Protein AF-A0A960DSH4-F1 (afdb_monomer)

Structure (mmCIF, N/CA/C/O backbone):
data_AF-A0A960DSH4-F1
#
_entry.id   AF-A0A960DSH4-F1
#
loop_
_atom_site.group_PDB
_atom_site.id
_atom_site.type_symbol
_atom_site.label_atom_id
_atom_site.label_alt_id
_atom_site.label_comp_id
_atom_site.label_asym_id
_atom_site.label_entity_id
_atom_site.label_seq_id
_atom_site.pdbx_PDB_ins_code
_atom_site.Cartn_x
_atom_site.Cartn_y
_atom_site.Cartn_z
_atom_site.occupancy
_atom_site.B_iso_or_equiv
_atom_site.auth_seq_id
_atom_site.auth_comp_id
_atom_site.auth_asym_id
_atom_site.auth_atom_id
_atom_site.pdbx_PDB_model_num
ATOM 1 N N . MET A 1 1 ? -1.671 -13.249 18.082 1.00 53.78 1 MET A N 1
ATOM 2 C CA . MET A 1 1 ? -2.204 -13.515 16.730 1.00 53.78 1 MET A CA 1
ATOM 3 C C . MET A 1 1 ? -2.820 -14.899 16.765 1.00 53.78 1 MET A C 1
ATOM 5 O O . MET A 1 1 ? -2.141 -15.823 17.190 1.00 53.78 1 MET A O 1
ATOM 9 N N . THR A 1 2 ? -4.108 -15.032 16.463 1.00 77.81 2 THR A N 1
ATOM 10 C CA . THR A 1 2 ? -4.828 -16.317 16.534 1.00 77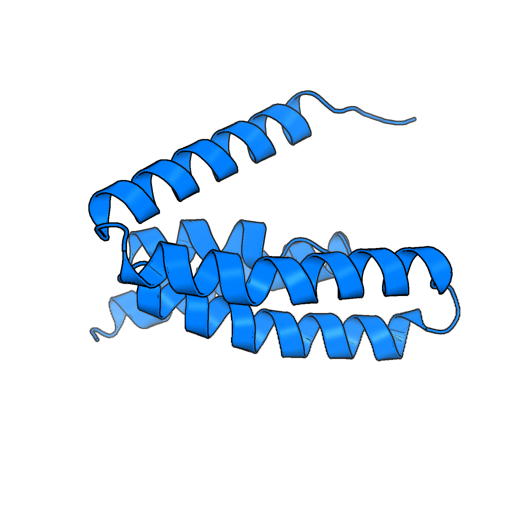.81 2 THR A CA 1
ATOM 11 C C . THR A 1 2 ? -4.644 -17.115 15.239 1.00 77.81 2 THR A C 1
ATOM 13 O O . THR A 1 2 ? -4.424 -16.534 14.178 1.00 77.81 2 THR A O 1
ATOM 16 N N . THR A 1 3 ? -4.753 -18.447 15.292 1.00 73.88 3 THR A N 1
ATOM 17 C CA . THR A 1 3 ? -4.565 -19.359 14.141 1.00 73.88 3 THR A CA 1
ATOM 18 C C . THR A 1 3 ? -5.458 -19.003 12.944 1.00 73.88 3 THR A C 1
ATOM 20 O O . THR A 1 3 ? -5.048 -19.126 11.793 1.00 73.88 3 THR A O 1
ATOM 23 N N . ALA A 1 4 ? -6.651 -18.460 13.207 1.00 72.50 4 ALA A N 1
ATOM 24 C CA . ALA A 1 4 ? -7.568 -17.969 12.180 1.00 72.50 4 ALA A CA 1
ATOM 25 C C . ALA A 1 4 ? -6.992 -16.795 11.362 1.00 72.50 4 ALA A C 1
ATOM 27 O O . ALA A 1 4 ? -7.190 -16.732 10.151 1.00 72.50 4 ALA A O 1
ATOM 28 N N . GLN A 1 5 ? -6.230 -15.889 11.987 1.00 71.69 5 GLN A N 1
ATOM 29 C CA . GLN A 1 5 ? -5.602 -14.765 11.281 1.00 71.69 5 GLN A CA 1
ATOM 30 C C . GLN A 1 5 ? -4.536 -15.247 10.293 1.00 71.69 5 GLN A C 1
ATOM 32 O O . GLN A 1 5 ? -4.419 -14.692 9.202 1.00 71.69 5 GLN A O 1
ATOM 37 N N . PHE A 1 6 ? -3.802 -16.307 10.646 1.00 75.12 6 PHE A N 1
ATOM 38 C CA . PHE A 1 6 ? -2.809 -16.915 9.760 1.00 75.12 6 PHE A CA 1
ATOM 39 C C . PHE A 1 6 ? -3.441 -17.497 8.500 1.00 75.12 6 PHE A C 1
ATOM 41 O O . PHE A 1 6 ? -2.923 -17.273 7.410 1.00 75.12 6 PHE A O 1
ATOM 48 N N . ILE A 1 7 ? -4.575 -18.188 8.633 1.00 78.25 7 ILE A N 1
ATOM 49 C CA . ILE A 1 7 ? -5.281 -18.773 7.487 1.00 78.25 7 ILE A CA 1
ATOM 50 C C . ILE A 1 7 ? -5.751 -17.670 6.535 1.00 78.25 7 ILE A C 1
ATOM 52 O O . ILE A 1 7 ? -5.535 -17.773 5.329 1.00 78.25 7 ILE A O 1
ATOM 56 N N . VAL A 1 8 ? -6.323 -16.581 7.060 1.00 76.00 8 VAL A N 1
ATOM 57 C CA . VAL A 1 8 ? -6.784 -15.473 6.209 1.00 76.00 8 VAL A CA 1
ATOM 58 C C . VAL A 1 8 ? -5.619 -14.812 5.477 1.00 76.00 8 VAL A C 1
ATOM 60 O O . VAL A 1 8 ? -5.725 -14.557 4.281 1.00 76.00 8 VAL A O 1
ATOM 63 N N . VAL A 1 9 ? -4.491 -14.577 6.151 1.00 75.69 9 VAL A N 1
ATOM 64 C CA . VAL A 1 9 ? -3.297 -14.010 5.502 1.00 75.69 9 VAL A CA 1
ATOM 65 C C . VAL A 1 9 ? -2.733 -14.964 4.458 1.00 75.69 9 VAL A C 1
ATOM 67 O O . VAL A 1 9 ? -2.393 -14.520 3.369 1.00 75.69 9 VAL A O 1
ATOM 70 N N . ALA A 1 10 ? -2.668 -16.264 4.748 1.00 75.62 10 ALA A N 1
ATOM 71 C CA . ALA A 1 10 ? -2.173 -17.258 3.803 1.00 75.62 10 ALA A CA 1
ATOM 72 C C . ALA A 1 10 ? -3.029 -17.296 2.529 1.00 75.62 10 ALA A C 1
ATOM 74 O O . ALA A 1 10 ? -2.487 -17.219 1.429 1.00 75.62 10 ALA A O 1
ATOM 75 N N . VAL A 1 11 ? -4.358 -17.329 2.665 1.00 79.00 11 VAL A N 1
ATOM 76 C CA . VAL A 1 11 ? -5.286 -17.320 1.521 1.00 79.00 11 VAL A CA 1
ATOM 77 C C . VAL A 1 11 ? -5.207 -15.999 0.752 1.00 79.00 11 VAL A C 1
ATOM 79 O O . VAL A 1 11 ? -5.187 -16.006 -0.480 1.00 79.00 11 VAL A O 1
ATOM 82 N N . ALA A 1 12 ? -5.107 -14.870 1.459 1.00 75.94 12 ALA A N 1
ATOM 83 C CA . ALA A 1 12 ? -4.937 -13.545 0.866 1.00 75.94 12 ALA A CA 1
ATOM 84 C C . ALA A 1 12 ? -3.669 -13.455 0.017 1.00 75.94 12 ALA A C 1
ATOM 86 O O . ALA A 1 12 ? -3.714 -13.049 -1.143 1.00 75.94 12 ALA A O 1
ATOM 87 N N . VAL A 1 13 ? -2.539 -13.853 0.603 1.00 75.56 13 VAL A N 1
ATOM 88 C CA . VAL A 1 13 ? -1.223 -13.815 -0.034 1.00 75.56 13 VAL A CA 1
ATOM 89 C C . VAL A 1 1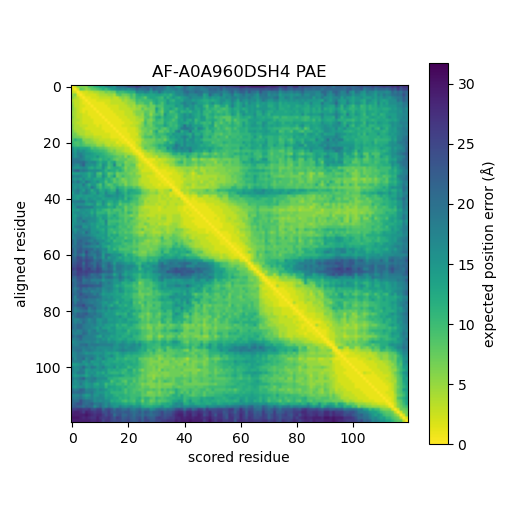3 ? -1.176 -14.790 -1.201 1.00 75.56 13 VAL A C 1
ATOM 91 O O . VAL A 1 13 ? -0.692 -14.411 -2.260 1.00 75.56 13 VAL A O 1
ATOM 94 N N . PHE A 1 14 ? -1.723 -15.999 -1.052 1.00 75.81 14 PHE A N 1
ATOM 95 C CA . PHE A 1 14 ? -1.778 -16.986 -2.131 1.00 75.81 14 PHE A CA 1
ATOM 96 C C . PHE A 1 14 ? -2.588 -16.474 -3.325 1.00 75.81 14 PHE A C 1
ATOM 98 O O . PHE A 1 14 ? -2.105 -16.496 -4.454 1.00 75.81 14 PHE A O 1
ATOM 105 N N . SER A 1 15 ? -3.787 -15.944 -3.073 1.00 69.81 15 SER A N 1
ATOM 106 C CA . SER A 1 15 ? -4.656 -15.404 -4.125 1.00 69.81 15 SER A CA 1
ATOM 107 C C . SER A 1 15 ? -4.011 -14.197 -4.812 1.00 69.81 15 SER A C 1
ATOM 109 O O . SER A 1 15 ? -3.986 -14.118 -6.039 1.00 69.81 15 SER A O 1
ATOM 111 N N . ALA A 1 16 ? -3.429 -13.279 -4.033 1.00 71.12 16 ALA A N 1
ATOM 112 C CA . ALA A 1 16 ? -2.731 -12.113 -4.565 1.00 71.12 16 ALA A CA 1
ATOM 113 C C . ALA A 1 16 ? -1.483 -12.500 -5.372 1.00 71.12 16 ALA A C 1
ATOM 115 O O . ALA A 1 16 ? -1.248 -11.920 -6.429 1.00 71.12 16 ALA A O 1
ATOM 116 N N . ALA A 1 17 ? -0.709 -13.486 -4.913 1.00 66.31 17 ALA A N 1
ATOM 117 C CA . ALA A 1 17 ? 0.465 -13.990 -5.620 1.00 66.31 17 ALA A CA 1
ATOM 118 C C . ALA A 1 17 ? 0.076 -14.703 -6.922 1.00 66.31 17 ALA A C 1
ATOM 120 O O . ALA A 1 17 ? 0.699 -14.467 -7.952 1.00 66.31 17 ALA A O 1
ATOM 121 N N . PHE A 1 18 ? -0.980 -15.520 -6.910 1.00 69.94 18 PHE A N 1
ATOM 122 C CA . PHE A 1 18 ? -1.482 -16.198 -8.105 1.00 69.94 18 PHE A CA 1
ATOM 123 C C . PHE A 1 18 ? -1.917 -15.194 -9.179 1.00 69.94 18 PHE A C 1
ATOM 125 O O . PHE A 1 18 ? -1.467 -15.266 -10.323 1.00 69.94 18 PHE A O 1
ATOM 132 N N . VAL A 1 19 ? -2.720 -14.195 -8.795 1.00 66.31 19 VAL A N 1
ATOM 133 C CA . VAL A 1 19 ? -3.145 -13.128 -9.711 1.00 66.31 19 VAL A CA 1
ATOM 134 C C . VAL A 1 19 ? -1.955 -12.283 -10.165 1.00 66.31 19 VAL A C 1
ATOM 136 O O . VAL A 1 19 ? -1.874 -11.940 -11.340 1.00 66.31 19 VAL A O 1
ATOM 139 N N . GLN A 1 20 ? -0.993 -11.990 -9.285 1.00 65.56 20 GLN A N 1
ATOM 140 C CA . GLN A 1 20 ? 0.216 -11.253 -9.654 1.00 65.56 20 GLN A CA 1
ATOM 141 C C . GLN A 1 20 ? 1.090 -12.015 -10.654 1.00 65.56 20 GLN A C 1
ATOM 143 O O . GLN A 1 20 ? 1.679 -11.383 -11.526 1.00 65.56 20 GLN A O 1
ATOM 148 N N . VAL A 1 21 ? 1.221 -13.338 -10.539 1.00 63.78 21 VAL A N 1
ATOM 149 C CA . VAL A 1 21 ? 2.010 -14.134 -11.493 1.00 63.78 21 VAL A CA 1
ATOM 150 C C . VAL A 1 21 ? 1.386 -14.072 -12.887 1.00 63.78 21 VAL A C 1
ATOM 152 O O . VAL A 1 21 ? 2.115 -13.953 -13.867 1.00 63.78 21 VAL A O 1
ATOM 155 N N . ILE A 1 22 ? 0.052 -14.073 -12.973 1.00 65.50 22 ILE A N 1
ATOM 156 C CA . ILE A 1 22 ? -0.681 -13.939 -14.240 1.00 65.50 22 ILE A CA 1
ATOM 157 C C . ILE A 1 22 ? -0.610 -12.496 -14.774 1.00 65.50 22 ILE A C 1
ATOM 159 O O . ILE A 1 22 ? -0.375 -12.290 -15.960 1.00 65.50 22 ILE A O 1
ATOM 163 N N . ALA A 1 23 ? -0.795 -11.494 -13.909 1.00 64.00 23 ALA A N 1
ATOM 164 C CA . ALA A 1 23 ? -0.867 -10.081 -14.292 1.00 64.00 23 ALA A CA 1
ATOM 165 C C . ALA A 1 23 ? 0.504 -9.393 -14.438 1.00 64.00 23 ALA A C 1
ATOM 167 O O . ALA A 1 23 ? 0.604 -8.333 -15.048 1.00 64.00 23 ALA A O 1
ATOM 168 N N . GLY A 1 24 ? 1.564 -9.941 -13.842 1.00 58.31 24 GLY A N 1
ATOM 169 C CA . GLY A 1 24 ? 2.900 -9.341 -13.801 1.00 58.31 24 GLY A CA 1
ATOM 170 C C . GLY A 1 24 ? 3.068 -8.171 -12.816 1.00 58.31 24 GLY A C 1
ATOM 171 O O . GLY A 1 24 ? 4.192 -7.725 -12.615 1.00 58.31 24 GLY A O 1
ATOM 172 N N . PHE A 1 25 ? 2.002 -7.684 -12.165 1.00 63.06 25 PHE A N 1
ATOM 173 C CA . PHE A 1 25 ? 2.025 -6.610 -11.155 1.00 63.06 25 PHE A CA 1
ATOM 174 C C . PHE A 1 25 ? 0.789 -6.686 -10.230 1.00 63.06 25 PHE A C 1
ATOM 176 O O . PHE A 1 25 ? -0.115 -7.482 -10.465 1.00 63.06 25 PHE A O 1
ATOM 183 N N . GLY A 1 26 ? 0.730 -5.868 -9.167 1.00 61.03 26 GLY A N 1
ATOM 184 C CA . GLY A 1 26 ? -0.501 -5.693 -8.370 1.00 61.03 26 GLY A CA 1
ATOM 185 C C . GLY A 1 26 ? -0.609 -6.495 -7.066 1.00 61.03 26 GLY A C 1
ATOM 186 O O . GLY A 1 26 ? -1.651 -6.430 -6.417 1.00 61.03 26 GLY A O 1
ATOM 187 N N . PHE A 1 27 ? 0.462 -7.171 -6.626 1.00 68.38 27 PHE A N 1
ATOM 188 C CA . PHE A 1 27 ? 0.501 -7.901 -5.346 1.00 68.38 27 PHE A CA 1
ATOM 189 C C . PHE A 1 27 ? -0.035 -7.092 -4.179 1.00 68.38 27 PHE A C 1
ATOM 191 O O . PHE A 1 27 ? -0.999 -7.478 -3.534 1.00 68.38 27 PHE A O 1
ATOM 198 N N . ALA A 1 28 ? 0.598 -5.945 -3.920 1.00 65.56 28 ALA A N 1
ATOM 199 C CA . ALA A 1 28 ? 0.268 -5.105 -2.787 1.00 65.56 28 ALA A CA 1
ATOM 200 C C . ALA A 1 28 ? -1.156 -4.561 -2.920 1.00 65.56 28 ALA A C 1
ATOM 202 O O . ALA A 1 28 ? -1.833 -4.410 -1.913 1.00 65.56 28 ALA A O 1
ATOM 203 N N . LEU A 1 29 ? -1.628 -4.340 -4.150 1.00 67.25 29 LEU A N 1
ATOM 204 C CA . LEU A 1 29 ? -2.956 -3.808 -4.443 1.00 67.25 29 LEU A CA 1
ATOM 205 C C . LEU A 1 29 ? -4.072 -4.799 -4.074 1.00 67.25 29 LEU A C 1
ATOM 207 O O . LEU A 1 29 ? -5.118 -4.381 -3.588 1.00 67.25 29 LEU A O 1
ATOM 211 N N . LEU A 1 30 ? -3.828 -6.102 -4.251 1.00 69.00 30 LEU A N 1
ATOM 212 C CA . LEU A 1 30 ? -4.744 -7.176 -3.851 1.00 69.00 30 LEU A CA 1
ATOM 213 C C . LEU A 1 30 ? -4.52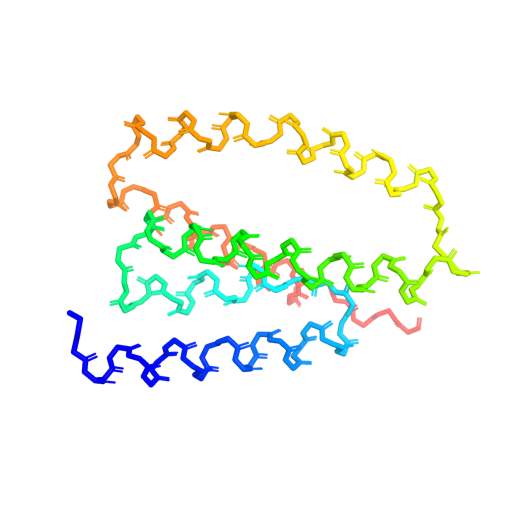8 -7.619 -2.399 1.00 69.00 30 LEU A C 1
ATOM 215 O O . LEU A 1 30 ? -5.484 -7.809 -1.651 1.00 69.00 30 LEU A O 1
ATOM 219 N N . ALA A 1 31 ? -3.276 -7.763 -1.973 1.00 70.56 31 ALA A N 1
ATOM 220 C CA . ALA A 1 31 ? -2.928 -8.324 -0.675 1.00 70.56 31 ALA A CA 1
ATOM 221 C C . ALA A 1 31 ? -3.236 -7.357 0.483 1.00 70.56 31 ALA A C 1
ATOM 223 O O . ALA A 1 31 ? -3.701 -7.805 1.530 1.00 70.56 31 ALA A O 1
ATOM 224 N N . MET A 1 32 ? -3.027 -6.040 0.311 1.00 72.50 32 MET A N 1
ATOM 225 C CA . MET A 1 32 ? -3.349 -5.029 1.335 1.00 72.50 32 MET A CA 1
ATOM 226 C C . MET A 1 32 ? -4.808 -5.095 1.802 1.00 72.50 32 MET A C 1
ATOM 228 O O . MET A 1 32 ? -5.012 -5.328 2.991 1.00 72.50 32 MET A O 1
ATOM 232 N N . PRO A 1 33 ? -5.829 -4.898 0.941 1.00 70.81 33 PRO A N 1
ATOM 233 C CA . PRO A 1 33 ? -7.219 -4.853 1.390 1.00 70.81 33 PRO A CA 1
ATOM 234 C C . PRO A 1 33 ? -7.628 -6.143 2.101 1.00 70.81 33 PRO A C 1
ATOM 236 O O . PRO A 1 33 ? -8.230 -6.082 3.174 1.00 70.81 33 PRO A O 1
ATOM 239 N N . ILE A 1 34 ? -7.208 -7.298 1.577 1.00 74.06 34 ILE A N 1
ATOM 240 C CA . ILE A 1 34 ? -7.516 -8.594 2.185 1.00 74.06 34 ILE A CA 1
ATOM 241 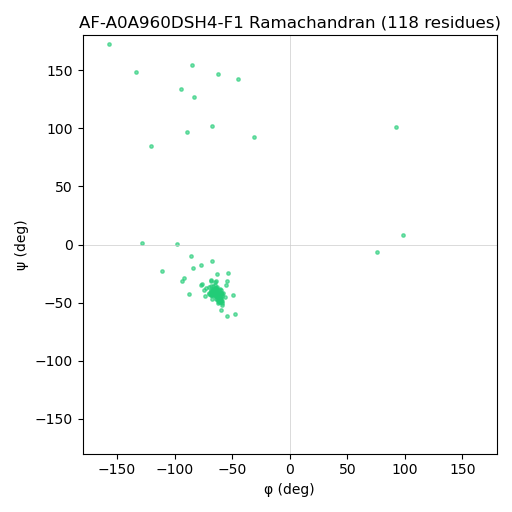C C . ILE A 1 34 ? -6.824 -8.746 3.553 1.00 74.06 34 ILE A C 1
ATOM 243 O O . ILE A 1 34 ? -7.452 -9.180 4.515 1.00 74.06 34 ILE A O 1
ATOM 247 N N . MET A 1 35 ? -5.563 -8.325 3.699 1.00 71.81 35 MET A N 1
ATOM 248 C CA . MET A 1 35 ? -4.870 -8.359 4.996 1.00 71.81 35 MET A CA 1
ATOM 249 C C . MET A 1 35 ? -5.456 -7.367 6.007 1.00 71.81 35 MET A C 1
ATOM 251 O O . MET A 1 35 ? -5.594 -7.701 7.185 1.00 71.81 35 MET A O 1
ATOM 255 N N . THR A 1 36 ? -5.846 -6.168 5.565 1.00 73.06 36 THR A N 1
ATOM 256 C CA . THR A 1 36 ? -6.420 -5.136 6.446 1.00 73.06 36 THR A CA 1
ATOM 257 C C . THR A 1 36 ? -7.791 -5.509 6.997 1.00 73.06 36 THR A C 1
ATOM 259 O O . THR A 1 36 ? -8.238 -4.875 7.949 1.00 73.06 36 THR A O 1
ATOM 262 N N . LEU A 1 37 ? -8.475 -6.522 6.449 1.00 73.06 37 LEU A N 1
ATOM 263 C CA . LEU A 1 37 ? -9.696 -7.083 7.039 1.00 73.06 37 LEU A CA 1
ATOM 264 C C . LEU A 1 37 ? -9.411 -7.819 8.359 1.00 73.06 37 LEU A C 1
ATOM 266 O O . LEU A 1 37 ? -10.241 -7.757 9.263 1.00 73.06 37 LEU A O 1
ATOM 270 N N . SER A 1 38 ? -8.227 -8.422 8.501 1.00 72.00 38 SER A N 1
ATOM 271 C CA . SER A 1 38 ? -7.875 -9.292 9.636 1.00 72.00 38 SER A CA 1
ATOM 272 C C . SER A 1 38 ? -6.822 -8.720 10.588 1.00 72.00 38 SER A C 1
ATOM 274 O O . SER A 1 38 ? -6.740 -9.160 11.737 1.00 72.00 38 SER A O 1
ATOM 276 N N . ILE A 1 39 ? -5.995 -7.775 10.127 1.00 76.88 39 ILE A N 1
ATOM 277 C CA . ILE A 1 39 ? -4.832 -7.245 10.859 1.00 76.88 39 ILE A CA 1
ATOM 278 C C . ILE A 1 39 ? -4.818 -5.706 10.775 1.00 76.88 39 ILE A C 1
ATOM 280 O O . ILE A 1 39 ? -5.252 -5.160 9.756 1.00 76.88 39 ILE A O 1
ATOM 284 N N . PRO A 1 40 ? -4.310 -4.992 11.804 1.00 77.25 40 PRO A N 1
ATOM 285 C CA . PRO A 1 40 ? -4.013 -3.562 11.725 1.00 77.25 40 PRO A CA 1
ATOM 286 C C . PRO A 1 40 ? -3.285 -3.164 10.436 1.00 77.25 40 PRO A C 1
ATOM 288 O O . PRO A 1 40 ? -2.384 -3.872 9.967 1.00 77.25 40 PRO A O 1
ATOM 291 N N . VAL A 1 41 ? -3.635 -1.994 9.891 1.00 74.31 41 VAL A N 1
ATOM 292 C CA . VAL A 1 41 ? -3.135 -1.534 8.586 1.00 74.31 41 VAL A CA 1
ATOM 293 C C . VAL A 1 41 ? -1.616 -1.424 8.588 1.00 74.31 41 VAL A C 1
ATOM 295 O O . VAL A 1 41 ? -0.960 -1.843 7.637 1.00 74.31 41 VAL A O 1
ATOM 298 N N . ARG A 1 42 ? -1.040 -0.944 9.693 1.00 72.12 42 ARG A N 1
ATOM 299 C CA . ARG A 1 42 ? 0.410 -0.804 9.853 1.00 72.12 42 ARG A CA 1
ATOM 300 C C . ARG A 1 42 ? 1.157 -2.125 9.644 1.00 72.12 42 ARG A C 1
ATOM 302 O O . ARG A 1 42 ? 2.148 -2.150 8.920 1.00 72.12 42 ARG A O 1
ATOM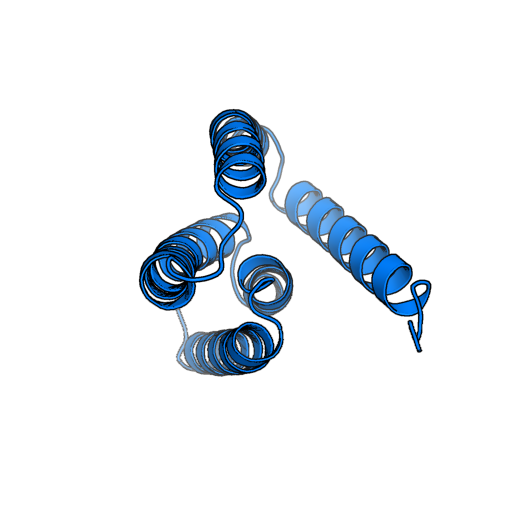 309 N N . THR A 1 43 ? 0.681 -3.223 10.226 1.00 75.38 43 THR A N 1
ATOM 310 C CA . THR A 1 43 ? 1.316 -4.542 10.075 1.00 75.38 43 THR A CA 1
ATOM 311 C C . THR A 1 43 ? 1.129 -5.081 8.660 1.00 75.38 43 THR A C 1
ATOM 313 O O . THR A 1 43 ? 2.074 -5.595 8.065 1.00 75.38 43 THR A O 1
ATOM 316 N N . ALA A 1 44 ? -0.067 -4.912 8.091 1.00 77.56 44 ALA A N 1
ATOM 317 C CA . ALA A 1 44 ? -0.356 -5.335 6.727 1.00 77.56 44 ALA A CA 1
ATOM 318 C C . ALA A 1 44 ? 0.534 -4.610 5.698 1.00 77.56 44 ALA A C 1
ATOM 320 O O . ALA A 1 44 ? 1.013 -5.245 4.760 1.00 77.56 44 ALA A O 1
ATOM 321 N N . VAL A 1 45 ? 0.809 -3.309 5.887 1.00 75.88 45 VAL A N 1
ATOM 322 C CA . VAL A 1 45 ? 1.693 -2.533 4.996 1.00 75.88 45 VAL A CA 1
ATOM 323 C C . VAL A 1 45 ? 3.100 -3.112 5.023 1.00 75.88 45 VAL A C 1
ATOM 325 O O . VAL A 1 45 ? 3.657 -3.390 3.964 1.00 75.88 45 VAL A O 1
ATOM 328 N N . VAL A 1 46 ? 3.653 -3.360 6.213 1.00 79.31 46 VAL A N 1
ATOM 329 C CA . VAL A 1 46 ? 5.008 -3.913 6.365 1.00 79.31 46 VAL A CA 1
ATOM 330 C C . VAL A 1 46 ? 5.128 -5.271 5.673 1.00 79.31 46 VAL A C 1
ATOM 332 O O . VAL A 1 46 ? 6.043 -5.464 4.874 1.00 79.31 46 VAL A O 1
ATOM 335 N N . VAL A 1 47 ? 4.179 -6.181 5.913 1.00 78.25 47 VAL A N 1
ATOM 336 C CA . VAL A 1 47 ? 4.170 -7.515 5.290 1.00 78.25 47 VAL A CA 1
ATOM 337 C C . VAL A 1 47 ? 4.039 -7.411 3.768 1.00 78.25 47 VAL A C 1
ATOM 339 O O . VAL A 1 47 ? 4.794 -8.055 3.039 1.00 78.25 47 VAL A O 1
ATOM 342 N N . SER A 1 48 ? 3.132 -6.561 3.275 1.00 74.50 48 SER A N 1
ATOM 343 C CA . SER A 1 48 ? 2.927 -6.366 1.836 1.00 74.50 48 SER A CA 1
ATOM 344 C C . SER A 1 48 ? 4.152 -5.777 1.137 1.00 74.50 48 SER A C 1
ATOM 346 O O . SER A 1 48 ? 4.465 -6.197 0.027 1.00 74.50 48 SER A O 1
ATOM 348 N N . SER A 1 49 ? 4.873 -4.861 1.788 1.00 75.81 49 SER A N 1
ATOM 349 C CA . SER A 1 49 ? 6.095 -4.259 1.254 1.00 75.81 49 SER A CA 1
ATOM 350 C C . SER A 1 49 ? 7.224 -5.281 1.181 1.00 75.81 49 SER A C 1
ATOM 352 O O . SER A 1 49 ? 7.903 -5.361 0.165 1.00 75.81 49 SER A O 1
ATOM 354 N N . LEU A 1 50 ? 7.394 -6.105 2.218 1.00 79.00 50 LEU A N 1
ATOM 355 C CA . LEU A 1 50 ? 8.419 -7.153 2.257 1.00 79.00 50 LEU A CA 1
ATOM 356 C C . LEU A 1 50 ? 8.207 -8.193 1.148 1.00 79.00 50 LEU A C 1
ATOM 358 O O . LEU A 1 50 ? 9.115 -8.478 0.366 1.00 79.00 50 LEU A O 1
ATOM 362 N N . LEU A 1 51 ? 6.981 -8.707 1.036 1.00 75.56 51 LEU A N 1
ATOM 363 C CA . LEU A 1 51 ? 6.601 -9.654 -0.013 1.00 75.56 51 LEU A CA 1
ATOM 364 C C . LEU A 1 51 ? 6.623 -8.995 -1.400 1.00 75.56 51 LEU A C 1
ATOM 366 O O . LEU A 1 51 ? 7.084 -9.593 -2.372 1.00 75.56 51 LEU A O 1
ATOM 370 N N . GLY A 1 52 ? 6.186 -7.740 -1.492 1.00 71.44 52 GLY A N 1
ATOM 371 C CA . GLY A 1 52 ? 6.209 -6.949 -2.715 1.00 71.44 52 GLY A CA 1
ATOM 372 C C . GLY A 1 52 ? 7.624 -6.749 -3.247 1.00 71.44 52 GLY A C 1
ATOM 373 O O . GLY A 1 52 ? 7.840 -6.947 -4.439 1.00 71.44 52 GLY A O 1
ATOM 374 N N . ILE A 1 53 ? 8.598 -6.446 -2.383 1.00 73.62 53 ILE A N 1
ATOM 375 C CA . ILE A 1 53 ? 10.017 -6.357 -2.754 1.00 73.62 53 ILE A CA 1
ATOM 376 C C . ILE A 1 53 ? 10.501 -7.697 -3.300 1.00 73.62 53 ILE A C 1
ATOM 378 O O . ILE A 1 53 ? 11.080 -7.725 -4.381 1.00 73.62 53 ILE A O 1
ATOM 382 N N . LEU A 1 54 ? 10.227 -8.803 -2.602 1.00 73.25 54 LEU A N 1
ATOM 383 C CA . LEU A 1 54 ? 10.679 -10.130 -3.024 1.00 73.25 54 LEU A CA 1
ATOM 384 C C . LEU A 1 54 ? 10.119 -10.507 -4.401 1.00 73.25 54 LEU A C 1
ATOM 386 O O . LEU A 1 54 ? 10.851 -10.946 -5.287 1.00 73.25 54 LEU A O 1
ATOM 390 N N . THR A 1 55 ? 8.823 -10.276 -4.600 1.00 69.00 55 THR A N 1
ATOM 391 C CA . THR A 1 55 ? 8.144 -10.654 -5.841 1.00 69.00 55 THR A CA 1
ATOM 392 C C . THR A 1 55 ? 8.517 -9.724 -6.990 1.00 69.00 55 THR A C 1
ATOM 394 O O . THR A 1 55 ? 8.764 -10.188 -8.099 1.00 69.00 55 THR A O 1
ATOM 397 N N . THR A 1 56 ? 8.650 -8.421 -6.724 1.00 68.75 56 THR A N 1
ATOM 398 C CA . THR A 1 56 ? 9.125 -7.443 -7.715 1.00 68.75 56 THR A CA 1
ATOM 399 C C . THR A 1 56 ? 10.580 -7.708 -8.088 1.00 68.75 56 THR A C 1
ATOM 401 O O . THR A 1 56 ? 10.926 -7.603 -9.257 1.00 68.75 56 THR A O 1
ATOM 404 N N . ALA A 1 57 ? 11.435 -8.101 -7.138 1.00 72.31 57 ALA A N 1
ATOM 405 C CA . ALA A 1 57 ? 12.820 -8.476 -7.410 1.00 72.31 57 ALA A CA 1
ATOM 406 C C . ALA A 1 57 ? 12.893 -9.741 -8.276 1.00 72.31 57 ALA A C 1
ATOM 408 O O . ALA A 1 57 ? 13.627 -9.763 -9.263 1.00 72.31 57 ALA A O 1
ATOM 409 N N . TRP A 1 58 ? 12.082 -10.760 -7.971 1.00 69.50 58 TRP A N 1
ATOM 410 C CA . TRP A 1 58 ? 11.966 -11.953 -8.812 1.00 69.50 58 TRP A CA 1
ATOM 411 C C . TRP A 1 58 ? 11.517 -11.581 -10.227 1.00 69.50 58 TRP A C 1
ATOM 413 O O . TRP A 1 58 ? 12.165 -11.959 -11.203 1.00 69.50 58 TRP A O 1
ATOM 423 N N . GLN A 1 59 ? 10.441 -10.801 -10.349 1.00 64.69 59 GLN A N 1
ATOM 424 C CA . GLN A 1 59 ? 9.923 -10.334 -11.634 1.00 64.69 59 GLN A CA 1
ATOM 425 C C . GLN A 1 59 ? 10.959 -9.500 -12.391 1.00 64.69 59 GLN A C 1
ATOM 427 O O . GLN A 1 59 ? 11.148 -9.709 -13.584 1.00 64.69 59 GLN A O 1
ATOM 432 N N . ALA A 1 60 ? 11.697 -8.624 -11.712 1.00 68.06 60 ALA A N 1
ATOM 433 C CA . ALA A 1 60 ? 12.762 -7.832 -12.314 1.00 68.06 60 ALA A CA 1
ATOM 434 C C . ALA A 1 60 ? 13.887 -8.717 -12.869 1.00 68.06 60 ALA A C 1
ATOM 436 O O . ALA A 1 60 ? 14.351 -8.477 -13.979 1.00 68.06 60 ALA A O 1
ATOM 437 N N . VAL A 1 61 ? 14.299 -9.767 -12.149 1.00 67.12 61 VAL A N 1
ATOM 438 C CA . VAL A 1 61 ? 15.335 -10.706 -12.613 1.00 67.12 61 VAL A CA 1
ATOM 439 C C . VAL A 1 61 ? 14.842 -11.548 -13.792 1.00 67.12 61 VAL A C 1
ATOM 441 O O . VAL A 1 61 ? 15.580 -11.722 -14.763 1.00 67.12 61 VAL A O 1
ATOM 444 N N . HIS A 1 62 ? 13.605 -12.046 -13.733 1.00 64.56 62 HIS A N 1
ATOM 445 C CA . HIS A 1 62 ? 13.047 -12.938 -14.755 1.00 64.56 62 HIS A CA 1
ATOM 446 C C . HIS A 1 62 ? 12.633 -12.192 -16.034 1.00 64.56 62 HIS A C 1
ATOM 448 O O . HIS A 1 62 ? 12.790 -12.709 -17.138 1.00 64.56 62 HIS A O 1
ATOM 454 N N . LEU A 1 63 ? 12.151 -10.953 -15.904 1.00 60.56 63 LEU A N 1
ATOM 455 C CA . LEU A 1 63 ? 11.623 -10.151 -17.009 1.00 60.56 63 LEU A CA 1
ATOM 456 C C . LEU A 1 63 ? 12.640 -9.144 -17.577 1.00 60.56 63 LEU A C 1
ATOM 458 O O . LEU A 1 63 ? 12.341 -8.468 -18.562 1.00 60.56 63 LEU A O 1
ATOM 462 N N . ARG A 1 64 ? 13.872 -9.087 -17.038 1.00 59.19 64 ARG A N 1
ATOM 463 C CA . ARG A 1 64 ? 14.944 -8.172 -17.497 1.00 59.19 64 ARG A CA 1
ATOM 464 C C . ARG A 1 64 ? 15.255 -8.247 -18.992 1.00 59.19 64 ARG A C 1
ATOM 466 O O . ARG A 1 64 ? 15.783 -7.288 -19.539 1.00 59.19 64 ARG A O 1
ATOM 473 N N . SER A 1 65 ? 14.963 -9.377 -19.641 1.00 56.75 65 SER A N 1
ATOM 474 C CA . SER A 1 65 ? 15.230 -9.581 -21.070 1.00 56.75 65 SER A CA 1
ATOM 475 C C . SER A 1 65 ? 14.223 -8.881 -21.992 1.00 56.75 65 SER A C 1
ATOM 477 O O . SER A 1 65 ? 14.512 -8.744 -23.176 1.00 56.75 65 SER A O 1
ATOM 479 N N . LYS A 1 66 ? 13.050 -8.473 -21.485 1.00 56.59 66 LYS A N 1
ATOM 480 C CA . LYS A 1 66 ? 11.986 -7.801 -22.260 1.00 56.59 66 LYS A CA 1
ATOM 481 C C . LYS A 1 66 ? 11.507 -6.489 -21.622 1.00 56.59 66 LYS A C 1
ATOM 483 O O . LYS A 1 66 ? 10.584 -5.866 -22.132 1.00 56.59 66 LYS A O 1
ATOM 488 N N . ALA A 1 67 ? 12.094 -6.092 -20.494 1.00 58.47 67 ALA A N 1
ATOM 489 C CA . ALA A 1 67 ? 11.663 -4.927 -19.733 1.00 58.47 67 ALA A CA 1
ATOM 490 C C . ALA A 1 67 ? 12.251 -3.624 -20.294 1.00 58.47 67 ALA A C 1
ATOM 492 O O . ALA A 1 67 ? 13.471 -3.470 -20.399 1.00 58.47 67 ALA A O 1
ATOM 493 N N . ASP A 1 68 ? 11.374 -2.658 -20.565 1.00 62.47 68 ASP A N 1
ATOM 494 C CA . ASP A 1 68 ? 11.748 -1.296 -20.931 1.00 62.47 68 ASP A CA 1
ATOM 495 C C . ASP A 1 68 ? 12.407 -0.582 -19.739 1.00 62.47 68 ASP A C 1
ATOM 497 O O . ASP A 1 68 ? 11.750 -0.107 -18.804 1.00 62.47 68 ASP A O 1
ATOM 501 N N . ARG A 1 69 ? 13.742 -0.489 -19.771 1.00 65.88 69 ARG A N 1
ATOM 502 C CA . ARG A 1 69 ? 14.546 0.203 -18.750 1.00 65.88 69 ARG A CA 1
ATOM 503 C C . ARG A 1 69 ? 14.057 1.618 -18.395 1.00 65.88 69 ARG A C 1
ATOM 505 O O . ARG A 1 69 ? 14.029 1.911 -17.197 1.00 65.88 69 ARG A O 1
ATOM 512 N N . PRO A 1 70 ? 13.659 2.497 -19.340 1.00 68.81 70 PRO A N 1
ATOM 513 C CA . PRO A 1 70 ? 13.220 3.849 -18.982 1.00 68.81 70 PRO A CA 1
ATOM 514 C C . PRO A 1 70 ? 11.935 3.861 -18.141 1.00 68.81 70 PRO A C 1
ATOM 516 O O . PRO A 1 70 ? 11.807 4.676 -17.227 1.00 68.81 70 PRO A O 1
ATOM 519 N N . VAL A 1 71 ? 11.009 2.929 -18.387 1.00 65.31 71 VAL A N 1
ATOM 520 C CA . VAL A 1 71 ? 9.772 2.799 -17.600 1.00 65.31 71 VAL A CA 1
ATOM 521 C C . VAL A 1 71 ? 10.086 2.286 -16.194 1.00 65.31 71 VAL A C 1
ATOM 523 O O . VAL A 1 71 ? 9.587 2.839 -15.212 1.00 65.31 71 VAL A O 1
ATOM 526 N N . GLY A 1 72 ? 10.977 1.295 -16.083 1.00 67.38 72 GLY A N 1
ATOM 527 C CA . GLY A 1 72 ? 11.426 0.757 -14.796 1.00 67.38 72 GLY A CA 1
ATOM 528 C C . GLY A 1 72 ? 12.078 1.812 -13.896 1.00 67.38 72 GLY A C 1
ATOM 529 O O . GLY A 1 72 ? 11.737 1.909 -12.719 1.00 67.38 72 GLY A O 1
ATOM 530 N N . VAL A 1 73 ? 12.955 2.660 -14.448 1.00 70.12 73 VAL A N 1
ATOM 531 C CA . VAL A 1 73 ? 13.605 3.744 -13.686 1.00 70.12 73 VAL A CA 1
ATOM 532 C C . VAL A 1 73 ? 12.592 4.797 -13.233 1.00 70.12 73 VAL A C 1
ATOM 534 O O . VAL A 1 73 ? 12.644 5.247 -12.090 1.00 70.12 73 VAL A O 1
ATOM 537 N N . ARG A 1 74 ? 11.632 5.168 -14.086 1.00 71.62 74 ARG A N 1
ATOM 538 C CA . ARG A 1 74 ? 10.610 6.171 -13.748 1.00 71.62 74 ARG A CA 1
ATOM 539 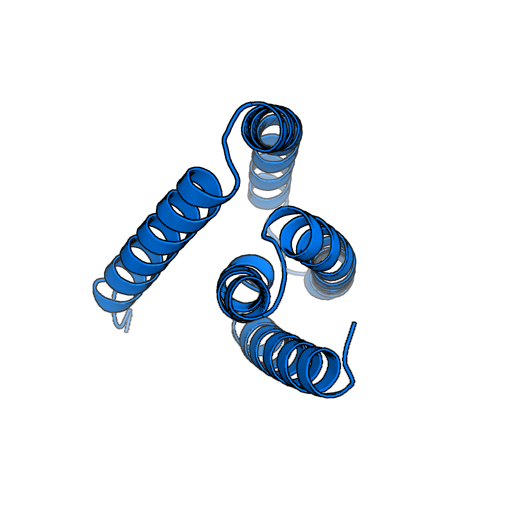C C . ARG A 1 74 ? 9.671 5.684 -12.639 1.00 71.62 74 ARG A C 1
ATOM 541 O O . ARG A 1 74 ? 9.337 6.455 -11.741 1.00 71.62 74 ARG A O 1
ATOM 548 N N . LEU A 1 75 ? 9.303 4.401 -12.664 1.00 68.94 75 LEU A N 1
ATOM 549 C CA . LEU A 1 75 ? 8.540 3.751 -11.594 1.00 68.94 75 LEU A CA 1
ATOM 550 C C . LEU A 1 75 ? 9.353 3.634 -10.300 1.00 68.94 75 LEU A C 1
ATOM 552 O O . LEU A 1 75 ? 8.822 3.920 -9.230 1.00 68.94 75 LEU A O 1
ATOM 556 N N . ALA A 1 76 ? 10.637 3.275 -10.386 1.00 73.12 76 ALA A N 1
ATOM 557 C CA . ALA A 1 76 ? 11.520 3.184 -9.225 1.00 73.12 76 ALA A CA 1
ATOM 558 C C . ALA A 1 76 ? 11.721 4.547 -8.547 1.00 73.12 76 ALA A C 1
ATOM 560 O O . ALA A 1 76 ? 11.643 4.635 -7.325 1.00 73.12 76 ALA A O 1
ATOM 561 N N . LEU A 1 77 ? 11.904 5.619 -9.324 1.00 73.81 77 LEU A N 1
ATOM 562 C CA . LEU A 1 77 ? 11.977 6.986 -8.799 1.00 73.81 77 LEU A CA 1
ATOM 563 C C . LEU A 1 77 ? 10.657 7.412 -8.146 1.00 73.81 77 LEU A C 1
ATOM 565 O O . LEU A 1 77 ? 10.668 7.965 -7.049 1.00 73.81 77 LEU A O 1
ATOM 569 N N . GLY A 1 78 ? 9.519 7.099 -8.774 1.00 75.25 78 GLY A N 1
ATOM 570 C CA . GLY A 1 78 ? 8.201 7.338 -8.182 1.00 75.25 78 GLY A CA 1
ATOM 571 C C . GLY A 1 78 ? 8.008 6.594 -6.857 1.00 75.25 78 GLY A C 1
ATOM 572 O O . GLY A 1 78 ? 7.529 7.177 -5.888 1.00 75.25 78 GLY A O 1
ATOM 573 N N . ALA A 1 79 ? 8.444 5.334 -6.779 1.00 71.12 79 ALA A N 1
ATOM 574 C CA . ALA A 1 79 ? 8.400 4.539 -5.554 1.00 71.12 79 ALA A CA 1
ATOM 575 C C . ALA A 1 79 ? 9.345 5.086 -4.473 1.00 71.12 79 ALA A C 1
ATOM 577 O O . ALA A 1 79 ? 8.961 5.149 -3.307 1.00 71.12 79 ALA A O 1
ATOM 578 N N . PHE A 1 80 ? 10.544 5.531 -4.855 1.00 77.31 80 PHE A N 1
ATOM 579 C CA . PHE A 1 80 ? 11.528 6.100 -3.936 1.00 77.31 80 PHE A CA 1
ATOM 580 C C . PHE A 1 80 ? 11.023 7.385 -3.275 1.00 77.31 80 PHE A C 1
ATOM 582 O O . PHE A 1 80 ? 11.215 7.573 -2.079 1.00 77.31 80 PHE A O 1
ATOM 589 N N . VAL A 1 81 ? 10.319 8.239 -4.025 1.00 78.75 81 VAL A N 1
ATOM 590 C CA . VAL A 1 81 ? 9.684 9.454 -3.486 1.0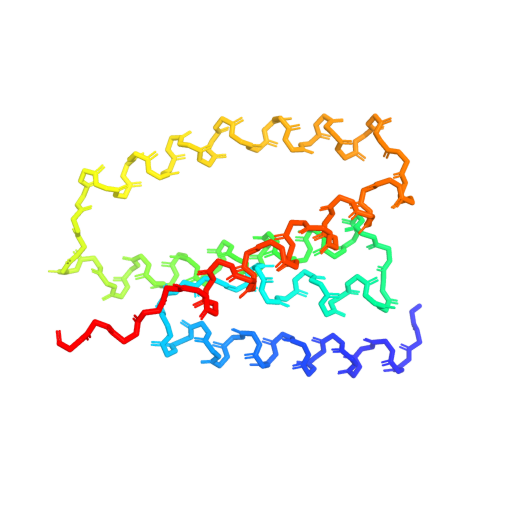0 78.75 81 VAL A CA 1
ATOM 591 C C . VAL A 1 81 ? 8.388 9.127 -2.731 1.00 78.75 81 VAL A C 1
ATOM 593 O O . VAL A 1 81 ? 8.084 9.744 -1.711 1.00 78.75 81 VAL A O 1
ATOM 596 N N . GLY A 1 82 ? 7.633 8.124 -3.187 1.00 75.00 82 GLY A N 1
ATOM 597 C CA . GLY A 1 82 ? 6.399 7.676 -2.540 1.00 75.00 82 GLY A CA 1
ATOM 598 C C . GLY A 1 82 ? 6.619 7.010 -1.178 1.00 75.00 82 GLY A C 1
ATOM 599 O O . GLY A 1 82 ? 5.767 7.134 -0.301 1.00 75.00 82 GLY A O 1
ATOM 600 N N . MET A 1 83 ? 7.760 6.348 -0.966 1.00 76.75 83 MET A N 1
ATOM 601 C CA . MET A 1 83 ? 8.103 5.666 0.288 1.00 76.75 83 MET A CA 1
ATOM 602 C C . MET A 1 83 ? 8.134 6.597 1.516 1.00 76.75 83 MET A C 1
ATOM 604 O O . MET A 1 83 ? 7.394 6.324 2.464 1.00 76.75 83 MET A O 1
ATOM 608 N N . PRO A 1 84 ? 8.924 7.693 1.542 1.00 80.06 84 PRO A N 1
ATOM 609 C CA . PRO A 1 84 ? 8.968 8.600 2.689 1.00 80.06 84 PRO A CA 1
ATOM 610 C C . PRO A 1 84 ? 7.624 9.299 2.913 1.00 80.06 84 PRO A C 1
ATOM 612 O O . PRO A 1 84 ? 7.185 9.414 4.055 1.00 80.06 84 PRO A O 1
ATOM 615 N N . LEU A 1 85 ? 6.926 9.685 1.838 1.00 76.94 85 LEU A N 1
ATOM 616 C CA . LEU A 1 85 ? 5.576 10.253 1.920 1.00 76.94 85 LEU A CA 1
ATOM 617 C C . LEU A 1 85 ? 4.586 9.277 2.567 1.00 76.94 85 LEU A C 1
ATOM 619 O O . LEU A 1 85 ? 3.870 9.645 3.498 1.00 76.94 85 LEU A O 1
ATOM 623 N N . GLY A 1 86 ? 4.581 8.019 2.123 1.00 72.31 86 GLY A N 1
ATOM 624 C CA . GLY A 1 86 ? 3.746 6.968 2.696 1.00 72.31 86 GLY A CA 1
ATOM 625 C C . GLY A 1 86 ? 4.057 6.717 4.170 1.00 72.31 86 GLY A C 1
ATOM 626 O O . GLY A 1 86 ? 3.138 6.534 4.964 1.00 72.31 86 GLY A O 1
ATOM 627 N N . LEU A 1 87 ? 5.335 6.775 4.556 1.00 77.19 87 LEU A N 1
ATOM 628 C CA . LEU A 1 87 ? 5.779 6.568 5.935 1.00 77.19 87 LEU A CA 1
ATOM 629 C C . LEU A 1 87 ? 5.326 7.698 6.873 1.00 77.19 87 LEU A C 1
ATOM 631 O O . LEU A 1 87 ? 4.875 7.424 7.985 1.00 77.19 87 LEU A O 1
ATOM 635 N N . VAL A 1 88 ? 5.391 8.955 6.417 1.00 79.38 88 VAL A N 1
ATOM 636 C CA . VAL A 1 88 ? 4.876 10.119 7.161 1.00 79.38 88 VAL A CA 1
ATOM 637 C C . VAL A 1 88 ? 3.363 10.006 7.343 1.00 79.38 88 VAL A C 1
ATOM 639 O O . VAL A 1 88 ? 2.868 10.137 8.461 1.00 79.38 88 VAL A O 1
ATOM 642 N N . ILE A 1 89 ? 2.628 9.676 6.277 1.00 77.50 89 ILE A N 1
ATOM 643 C CA . ILE A 1 89 ? 1.174 9.473 6.338 1.00 77.50 89 ILE A CA 1
ATOM 644 C C . ILE A 1 89 ? 0.824 8.356 7.331 1.00 77.50 89 ILE A C 1
ATOM 646 O O . ILE A 1 89 ? -0.077 8.530 8.149 1.00 77.50 89 ILE A O 1
ATOM 650 N N . LEU A 1 90 ? 1.569 7.246 7.333 1.00 69.69 90 LEU A N 1
ATOM 651 C CA . LEU A 1 90 ? 1.349 6.125 8.254 1.00 69.69 90 LEU A CA 1
ATOM 652 C C . LEU A 1 90 ? 1.544 6.491 9.737 1.00 69.69 90 LEU A C 1
ATOM 654 O O . LEU A 1 90 ? 1.035 5.791 10.616 1.00 69.69 90 LEU A O 1
ATOM 658 N N . ASN A 1 91 ? 2.344 7.522 10.022 1.00 75.69 91 ASN A N 1
ATOM 659 C CA . ASN A 1 91 ? 2.659 7.973 11.379 1.00 75.69 91 ASN A CA 1
ATOM 660 C C . ASN A 1 91 ? 1.733 9.089 11.869 1.00 75.69 91 ASN A C 1
ATOM 662 O O . ASN A 1 91 ? 1.467 9.167 13.063 1.00 75.69 91 ASN A O 1
ATOM 666 N N . VAL A 1 92 ? 1.252 9.940 10.962 1.00 76.38 92 VAL A N 1
ATOM 667 C CA . VAL A 1 92 ? 0.424 11.105 11.305 1.00 76.38 92 VAL A CA 1
ATOM 668 C C . VAL A 1 92 ? -1.073 10.774 11.258 1.00 76.38 92 VAL A C 1
ATOM 670 O O . VAL A 1 92 ? -1.864 11.367 11.988 1.00 76.38 92 VAL A O 1
ATOM 673 N N . VAL A 1 93 ? -1.485 9.821 10.417 1.00 74.88 93 VAL A N 1
ATOM 674 C CA . VAL A 1 93 ? -2.899 9.494 10.193 1.00 74.88 93 VAL A CA 1
ATOM 675 C C . VAL A 1 93 ? -3.348 8.341 11.093 1.00 74.88 93 VAL A C 1
ATOM 677 O O . VAL A 1 93 ? -2.686 7.310 11.196 1.00 74.88 93 VAL A O 1
ATOM 680 N N . SER A 1 94 ? -4.513 8.500 11.726 1.00 76.12 94 SER A N 1
ATOM 681 C CA . SER A 1 94 ? -5.129 7.467 12.565 1.00 76.12 94 SER A CA 1
ATOM 682 C C . SER A 1 94 ? -5.464 6.200 11.763 1.00 76.12 94 SER A C 1
ATOM 684 O O . SER A 1 94 ? -5.855 6.270 10.597 1.00 76.12 94 SER A O 1
ATOM 686 N N . ASP A 1 95 ? -5.374 5.028 12.402 1.00 68.19 95 ASP A N 1
ATOM 687 C CA . ASP A 1 95 ? -5.590 3.713 11.762 1.00 68.19 95 ASP A CA 1
ATOM 688 C C . ASP A 1 95 ? -6.966 3.628 11.059 1.00 68.19 95 ASP A C 1
ATOM 690 O O . ASP A 1 95 ? -7.102 3.070 9.970 1.00 68.19 95 ASP A O 1
ATOM 694 N N . ARG A 1 96 ? -7.993 4.286 11.627 1.00 73.81 96 ARG A N 1
ATOM 695 C CA . ARG A 1 96 ? -9.337 4.410 11.032 1.00 73.81 96 ARG A CA 1
ATOM 696 C C . ARG A 1 96 ? -9.304 5.144 9.692 1.00 73.81 96 ARG A C 1
ATOM 698 O O . ARG A 1 96 ? -9.869 4.643 8.722 1.00 73.81 96 ARG A O 1
ATOM 705 N N . ASN A 1 97 ? -8.653 6.303 9.637 1.00 76.31 97 ASN A N 1
ATOM 706 C CA . ASN A 1 97 ? -8.578 7.122 8.429 1.00 76.31 97 ASN A CA 1
ATOM 707 C C . ASN A 1 97 ? -7.703 6.449 7.369 1.00 76.31 97 ASN A C 1
ATOM 709 O O . ASN A 1 97 ? -8.041 6.473 6.192 1.00 76.31 97 ASN A O 1
ATOM 713 N N . LEU A 1 98 ? -6.626 5.783 7.786 1.00 76.25 98 LEU A N 1
ATOM 714 C CA . LEU A 1 98 ? -5.747 5.031 6.896 1.00 76.25 98 LEU A CA 1
ATOM 715 C C . LEU A 1 98 ? -6.497 3.874 6.214 1.00 76.25 98 LEU A C 1
ATOM 717 O O . LEU A 1 98 ? -6.419 3.704 4.997 1.00 76.25 98 LEU A O 1
ATOM 721 N N . ARG A 1 99 ? -7.293 3.127 6.991 1.00 72.81 99 ARG A N 1
ATOM 722 C CA . ARG A 1 99 ? -8.140 2.033 6.493 1.00 72.81 99 ARG A CA 1
ATOM 723 C C . ARG A 1 99 ? -9.233 2.541 5.550 1.00 72.81 99 ARG A C 1
ATOM 725 O O . ARG A 1 99 ? -9.512 1.892 4.546 1.00 72.81 99 ARG A O 1
ATOM 732 N N . LEU A 1 100 ? -9.818 3.706 5.843 1.00 79.56 100 LEU A N 1
ATOM 733 C CA . LEU A 1 100 ? -10.845 4.327 5.001 1.00 79.56 100 LEU A CA 1
ATOM 734 C C . LEU A 1 100 ? -10.266 4.785 3.655 1.00 79.56 100 LEU A C 1
ATOM 736 O O . LEU A 1 100 ? -10.821 4.462 2.608 1.00 79.56 100 LEU A O 1
ATOM 740 N N . THR A 1 101 ? -9.117 5.464 3.677 1.00 78.88 101 THR A N 1
ATOM 741 C CA . THR A 1 101 ? -8.416 5.918 2.469 1.00 78.88 101 THR A CA 1
ATOM 742 C C . THR A 1 101 ? -7.963 4.742 1.608 1.00 78.88 101 THR A C 1
ATOM 744 O O . THR A 1 101 ? -8.153 4.776 0.395 1.00 78.88 101 THR A O 1
ATOM 747 N N . LEU A 1 102 ? -7.435 3.672 2.216 1.00 76.75 102 LEU A N 1
ATOM 748 C CA . LEU A 1 102 ? -7.115 2.431 1.502 1.00 76.75 102 LEU A CA 1
ATOM 749 C C . LEU A 1 102 ? -8.356 1.802 0.866 1.00 76.75 102 LEU A C 1
ATOM 751 O O . LEU A 1 102 ? -8.312 1.429 -0.302 1.00 76.75 102 LEU A O 1
ATOM 755 N N . GLY A 1 103 ? -9.467 1.717 1.603 1.00 74.75 103 GLY A N 1
ATOM 756 C CA . GLY A 1 103 ? -10.726 1.186 1.081 1.00 74.75 103 GLY A CA 1
ATOM 757 C C . GLY A 1 103 ? -11.240 1.980 -0.120 1.00 74.75 103 GLY A C 1
ATOM 758 O O . GLY A 1 103 ? -11.574 1.392 -1.146 1.00 74.75 103 GLY A O 1
ATOM 759 N N . ILE A 1 104 ? -11.232 3.314 -0.034 1.00 82.69 104 ILE A N 1
ATOM 760 C CA . ILE A 1 104 ? -11.613 4.195 -1.147 1.00 82.69 104 ILE A CA 1
ATOM 761 C C . ILE A 1 104 ? -10.660 4.007 -2.328 1.00 82.69 104 ILE A C 1
ATOM 763 O O . ILE A 1 104 ? -11.122 3.837 -3.451 1.00 82.69 104 ILE A O 1
ATOM 767 N N . ALA A 1 105 ? -9.347 3.990 -2.097 1.00 77.31 105 ALA A N 1
ATOM 768 C CA . ALA A 1 105 ? -8.360 3.800 -3.155 1.00 77.31 105 ALA 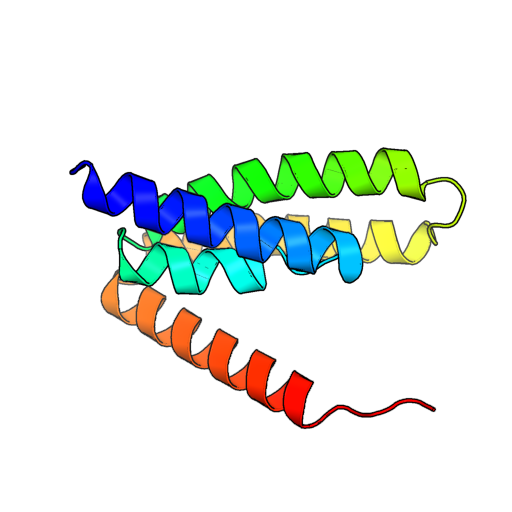A CA 1
ATOM 769 C C . ALA A 1 105 ? -8.552 2.462 -3.882 1.00 77.31 105 ALA A C 1
ATOM 771 O O . ALA A 1 105 ? -8.502 2.423 -5.108 1.00 77.31 105 ALA A O 1
ATOM 772 N N . VAL A 1 106 ? -8.834 1.382 -3.146 1.00 74.62 106 VAL A N 1
ATOM 773 C CA . VAL A 1 106 ? -9.118 0.060 -3.721 1.00 74.62 106 VAL A CA 1
ATOM 774 C C . VAL A 1 106 ? -10.430 0.067 -4.495 1.00 74.62 106 VAL A C 1
ATOM 776 O O . VAL A 1 106 ? -10.464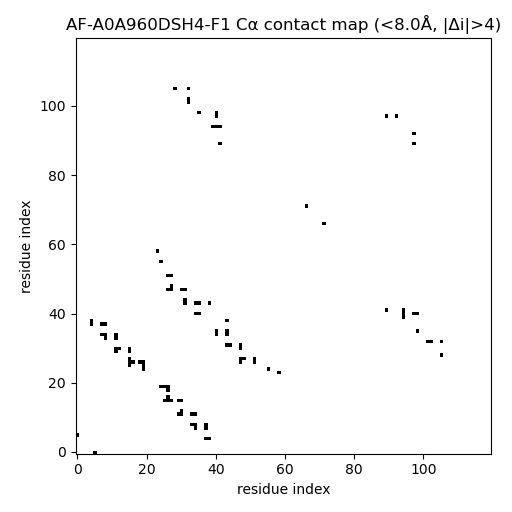 -0.459 -5.603 1.00 74.62 106 VAL A O 1
ATOM 779 N N . LEU A 1 107 ? -11.494 0.686 -3.976 1.00 79.06 107 LEU A N 1
ATOM 780 C CA . LEU A 1 107 ? -12.764 0.811 -4.697 1.00 79.06 107 LEU A CA 1
ATOM 781 C C . LEU A 1 107 ? -12.604 1.622 -5.982 1.00 79.06 107 LEU A C 1
ATOM 783 O O . LEU A 1 107 ? -13.107 1.212 -7.021 1.00 79.06 107 LEU A O 1
ATOM 787 N N . VAL A 1 108 ? -11.864 2.731 -5.936 1.00 81.06 108 VAL A N 1
ATOM 788 C CA . VAL A 1 108 ? -11.554 3.549 -7.112 1.00 81.06 108 VAL A CA 1
ATOM 789 C C . VAL A 1 108 ? -10.703 2.760 -8.100 1.00 81.06 108 VAL A C 1
ATOM 791 O O . VAL A 1 108 ? -11.035 2.734 -9.277 1.00 81.06 108 VAL A O 1
ATOM 794 N N . ALA A 1 109 ? -9.651 2.076 -7.650 1.00 70.44 109 ALA A N 1
ATOM 795 C CA . ALA A 1 109 ? -8.809 1.253 -8.513 1.00 70.44 109 ALA A CA 1
ATOM 796 C C . ALA A 1 109 ? -9.605 0.107 -9.153 1.00 70.44 109 ALA A C 1
ATOM 798 O O . ALA A 1 109 ? -9.492 -0.115 -10.354 1.00 70.44 109 ALA A O 1
ATOM 799 N N . THR A 1 110 ? -10.461 -0.564 -8.382 1.00 73.31 110 THR A N 1
ATOM 800 C CA . THR A 1 110 ? -11.350 -1.630 -8.867 1.00 73.31 110 THR A CA 1
ATOM 801 C C . THR A 1 110 ? -12.376 -1.074 -9.848 1.00 73.31 110 THR A C 1
ATOM 803 O O . THR A 1 110 ? -12.597 -1.670 -10.893 1.00 73.31 110 THR A O 1
ATOM 806 N N . ALA A 1 111 ? -12.962 0.093 -9.570 1.00 79.50 111 ALA A N 1
ATOM 807 C CA . ALA A 1 111 ? -13.895 0.760 -10.471 1.00 79.50 111 ALA A CA 1
ATOM 808 C C . ALA A 1 111 ? -13.210 1.242 -11.756 1.00 79.50 111 ALA A C 1
ATOM 810 O O . ALA A 1 111 ? -13.797 1.151 -12.827 1.00 79.50 111 ALA A O 1
ATOM 811 N N . LEU A 1 112 ? -11.973 1.734 -11.676 1.00 74.19 112 LEU A N 1
ATOM 812 C CA . LEU A 1 112 ? -11.168 2.121 -12.834 1.00 74.19 112 LEU A CA 1
ATOM 813 C C . LEU A 1 112 ? -10.768 0.903 -13.668 1.00 74.19 112 LEU A C 1
ATOM 815 O O . LEU A 1 112 ? -10.829 0.982 -14.891 1.00 74.19 112 LEU A O 1
ATOM 819 N N . LEU A 1 113 ? -10.417 -0.213 -13.026 1.00 68.56 113 LEU A N 1
ATOM 820 C CA . LEU A 1 113 ? -10.135 -1.485 -13.691 1.00 68.56 113 LEU A CA 1
ATOM 821 C C . LEU A 1 113 ? -11.404 -2.047 -14.349 1.00 68.56 113 LEU A C 1
ATOM 823 O O . LEU A 1 113 ? -11.378 -2.432 -15.510 1.00 68.56 113 LEU A O 1
ATOM 827 N N . ALA A 1 114 ? -12.542 -1.996 -13.655 1.00 72.56 114 ALA A N 1
ATOM 828 C CA . ALA A 1 114 ? -13.840 -2.384 -14.202 1.00 72.56 114 ALA A CA 1
ATOM 829 C C . ALA A 1 114 ? -14.291 -1.463 -15.351 1.00 72.56 114 ALA A C 1
ATOM 831 O O . ALA A 1 114 ? -14.940 -1.922 -16.286 1.00 72.56 114 ALA A O 1
ATOM 832 N N . ARG A 1 115 ? -13.932 -0.169 -15.312 1.00 72.75 115 ARG A N 1
ATOM 833 C CA . ARG A 1 115 ? -14.226 0.816 -16.373 1.00 72.75 115 ARG A CA 1
ATOM 834 C C . ARG A 1 115 ? -13.195 0.835 -17.508 1.00 72.75 115 ARG A C 1
ATOM 836 O O . ARG A 1 115 ? -13.462 1.481 -18.520 1.00 72.75 115 ARG A O 1
ATOM 843 N N . ARG A 1 116 ? -12.050 0.152 -17.387 1.00 57.41 116 ARG A N 1
ATOM 844 C CA . ARG A 1 116 ? -11.062 -0.022 -18.465 1.00 57.41 116 ARG A CA 1
ATOM 845 C C . ARG A 1 116 ? -10.860 -1.507 -18.772 1.00 57.41 116 ARG A C 1
ATOM 847 O O . ARG A 1 116 ? -9.992 -2.157 -18.212 1.00 57.41 116 ARG A O 1
ATOM 854 N N . LEU A 1 117 ? -11.722 -2.062 -19.618 1.00 49.28 117 LEU A N 1
ATOM 855 C CA . LEU A 1 117 ? -11.547 -2.086 -21.081 1.00 49.28 117 LEU A CA 1
ATOM 856 C C . LEU A 1 117 ? -10.832 -3.370 -21.516 1.00 49.28 117 LEU A C 1
ATOM 858 O O . LEU A 1 117 ? -9.612 -3.471 -21.470 1.00 49.28 117 LEU A O 1
ATOM 862 N N . SER A 1 118 ? -11.646 -4.310 -22.005 1.00 42.81 118 SER A N 1
ATOM 863 C CA . SER A 1 118 ? -11.386 -5.061 -23.235 1.00 42.81 118 SER A CA 1
ATOM 864 C C . SER A 1 118 ? -10.602 -4.175 -24.214 1.00 42.81 118 SER A C 1
ATOM 866 O O . SER A 1 118 ? -11.184 -3.376 -24.948 1.00 42.81 118 SER A O 1
ATOM 868 N N . LEU A 1 119 ? -9.278 -4.260 -24.177 1.00 42.47 119 LEU A N 1
ATOM 869 C CA . LEU A 1 119 ? -8.450 -3.884 -25.307 1.00 42.47 119 LEU A CA 1
ATOM 870 C C . LEU A 1 119 ? -8.331 -5.168 -26.122 1.00 42.47 119 LEU A C 1
ATOM 872 O O . LEU A 1 119 ? -7.608 -6.087 -25.739 1.00 42.47 119 LEU A O 1
ATOM 876 N N . ALA A 1 120 ? -9.200 -5.237 -27.130 1.00 34.03 120 ALA A N 1
ATOM 877 C CA . ALA A 1 120 ? -9.088 -6.143 -28.261 1.00 34.03 120 ALA A CA 1
ATOM 878 C C . ALA A 1 120 ? -7.712 -6.018 -28.931 1.00 34.03 120 ALA A C 1
ATOM 880 O O . ALA A 1 120 ? -7.116 -4.916 -28.846 1.00 34.03 120 ALA A O 1
#

Solvent-accessible surface area (backbone atoms only — not comparable to full-atom values): 6702 Å² total; per-residue (Å²): 137,58,74,69,51,53,53,54,43,50,53,29,47,50,53,19,48,53,52,17,69,77,66,74,54,58,37,47,72,50,26,34,64,55,30,43,75,73,39,61,58,71,60,30,50,54,54,32,50,57,52,40,51,54,51,49,51,50,48,50,68,73,42,56,90,78,54,60,61,73,60,53,51,55,51,49,52,51,49,63,58,44,48,60,54,52,52,50,49,65,71,74,46,54,72,69,58,51,52,49,52,50,51,51,50,47,52,50,51,50,49,50,50,72,71,53,66,91,77,127

Foldseek 3Di:
DDPVLVVQLVVQQVVLVVVCVVVVDCSLLRNQLSNVVRDQSVVSVVVSVVVRCVSVVVSCVVCVVPDDPVVVVVVVVVVVVVVVVVVVCVVPPDSVVVSVVSVVVSVVVVVVVVVDDDPD

pLDDT: mean 70.85, std 7.97, range [34.03, 82.69]

Mean predicted aligned error: 11.01 Å

Secondary structure (DSSP, 8-state):
--HHHHHHHHHHHHHHHHHHHHHSS-HHHHHHHHHHHHS-HHHHHHHHHHHHHHHHHHHHHHHTTT--HHHHHHHHHHHHHHHHHHHHHHHHS-HHHHHHHHHHHHHHHHHHHHHS----

Sequence (120 aa):
MTTAQFIVVAVAVFSAAFVQVIAGFGFALLAMPIMTLSIPVRTAVVVSSLLGILTTAWQAVHLRSKADRPVGVRLALGAFVGMPLGLVILNVVSDRNLRLTLGIAVLVATALLARRLSLA

Radius of gyration: 15.45 Å; Cα contacts (8 Å, |Δi|>4): 53; chains: 1; bounding box: 30×30×45 Å